Protein AF-A0A8J2QXD6-F1 (afdb_monomer)

Nearest PDB structures (foldseek):
  8ouz-assembly1_C  TM=3.981E-01  e=7.150E+00  Homo sapiens

Radius of gyration: 26.0 Å; Cα contacts (8 Å, |Δi|>4): 14; chains: 1; bounding box: 59×44×49 Å

Sequence (75 aa):
MDVFEQIDDAAIEEDWQALNYIKPDQRKDRVVKERPDNFNTWDDREFWKRFRLTKHTVELLLSSIQDKIEHSTER

Mean predicted aligned error: 14.88 Å

Structure (mmCIF, N/CA/C/O backbone):
data_AF-A0A8J2QXD6-F1
#
_entry.id   AF-A0A8J2QXD6-F1
#
loop_
_atom_site.group_PDB
_atom_site.id
_atom_site.type_symbol
_atom_site.label_atom_id
_atom_site.label_alt_id
_atom_site.label_comp_id
_atom_site.label_asym_id
_atom_site.label_entity_id
_atom_site.label_seq_id
_atom_site.pdbx_PDB_ins_code
_atom_site.Cartn_x
_atom_site.Cartn_y
_atom_site.Cartn_z
_atom_site.occupancy
_atom_site.B_iso_or_equiv
_atom_site.auth_seq_id
_atom_site.auth_comp_id
_atom_site.auth_asym_id
_atom_site.auth_atom_id
_atom_site.pdbx_PDB_model_num
ATOM 1 N N . MET A 1 1 ? 44.422 33.723 -25.237 1.00 45.94 1 MET A N 1
ATOM 2 C CA . MET A 1 1 ? 43.728 32.813 -26.163 1.00 45.94 1 MET A CA 1
ATOM 3 C C . MET A 1 1 ? 42.731 32.078 -25.301 1.00 45.94 1 MET A C 1
ATOM 5 O O . MET A 1 1 ? 43.158 31.352 -24.408 1.00 45.94 1 MET A O 1
ATOM 9 N N . ASP A 1 2 ? 41.458 32.442 -25.425 1.00 48.53 2 ASP A N 1
ATOM 10 C CA . ASP A 1 2 ? 40.397 31.931 -24.565 1.00 48.53 2 ASP A CA 1
ATOM 11 C C . ASP A 1 2 ? 40.182 30.442 -24.843 1.00 48.53 2 ASP A C 1
ATOM 13 O O . ASP A 1 2 ? 40.044 30.018 -25.987 1.00 48.53 2 ASP A O 1
ATOM 17 N N . VAL A 1 3 ? 40.164 29.643 -23.776 1.00 54.94 3 VAL A N 1
ATOM 18 C CA . VAL A 1 3 ? 40.044 28.169 -23.795 1.00 54.94 3 VAL A CA 1
ATOM 19 C C . VAL A 1 3 ? 38.719 27.696 -24.424 1.00 54.94 3 VAL A C 1
ATOM 21 O O . VAL A 1 3 ? 38.532 26.513 -24.683 1.00 54.94 3 VAL A O 1
ATOM 24 N N . PHE A 1 4 ? 37.808 28.627 -24.704 1.00 54.59 4 PHE A N 1
ATOM 25 C CA . PHE A 1 4 ? 36.467 28.380 -25.218 1.00 54.59 4 PHE A CA 1
ATOM 26 C C . PHE A 1 4 ? 36.327 28.542 -26.744 1.00 54.59 4 PHE A C 1
ATOM 28 O O . PHE A 1 4 ? 35.262 28.239 -27.265 1.00 54.59 4 PHE A O 1
ATOM 35 N N . GLU A 1 5 ? 37.360 28.985 -27.476 1.00 56.03 5 GLU A N 1
ATOM 36 C CA . GLU A 1 5 ? 37.264 29.266 -28.929 1.00 56.03 5 GLU A CA 1
ATOM 37 C C . GLU A 1 5 ? 37.664 28.098 -29.857 1.00 56.03 5 GLU A C 1
ATOM 39 O O . GLU A 1 5 ? 37.786 28.280 -31.064 1.00 56.03 5 GLU A O 1
ATOM 44 N N . GLN A 1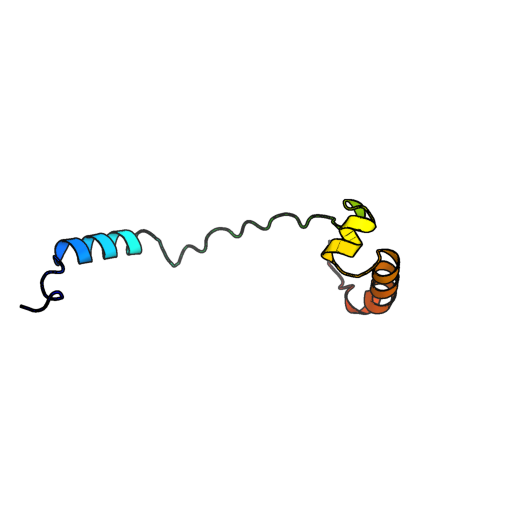 6 ? 37.873 26.889 -29.331 1.00 58.22 6 GLN A N 1
ATOM 45 C CA . GLN A 1 6 ? 38.201 25.697 -30.136 1.00 58.22 6 GLN A CA 1
ATOM 46 C C . GLN A 1 6 ? 37.222 24.553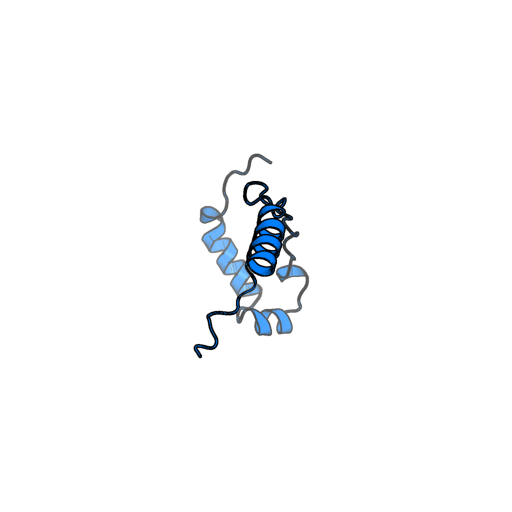 -29.895 1.00 58.22 6 GLN A C 1
ATOM 48 O O . GLN A 1 6 ? 37.618 23.391 -29.806 1.00 58.22 6 GLN A O 1
ATOM 53 N N . ILE A 1 7 ? 35.936 24.866 -29.752 1.00 61.19 7 ILE A N 1
ATOM 54 C CA . ILE A 1 7 ? 34.951 23.812 -29.949 1.00 61.19 7 ILE A CA 1
ATOM 55 C C . ILE A 1 7 ? 34.887 23.601 -31.461 1.00 61.19 7 ILE A C 1
ATOM 57 O O . ILE A 1 7 ? 34.481 24.500 -32.188 1.00 61.19 7 ILE A O 1
ATOM 61 N N . ASP A 1 8 ? 35.404 22.466 -31.928 1.00 74.31 8 ASP A N 1
ATOM 62 C CA . ASP A 1 8 ? 35.321 22.073 -33.332 1.00 74.31 8 ASP A CA 1
ATOM 63 C C . ASP A 1 8 ? 33.840 22.045 -33.725 1.00 74.31 8 ASP A C 1
ATOM 65 O O . ASP A 1 8 ? 33.065 21.266 -33.164 1.00 74.31 8 ASP A O 1
ATOM 69 N N . ASP A 1 9 ? 33.437 22.917 -34.650 1.00 72.88 9 ASP A N 1
ATOM 70 C CA . ASP A 1 9 ? 32.058 23.008 -35.136 1.00 72.88 9 ASP A CA 1
ATOM 71 C C . ASP A 1 9 ? 31.551 21.634 -35.615 1.00 72.88 9 ASP A C 1
ATOM 73 O O . ASP A 1 9 ? 30.367 21.325 -35.484 1.00 72.88 9 ASP A O 1
ATOM 77 N N . ALA A 1 10 ? 32.457 20.769 -36.092 1.00 71.62 10 ALA A N 1
ATOM 78 C CA . ALA A 1 10 ? 32.139 19.396 -36.463 1.00 71.62 10 ALA A CA 1
ATOM 79 C C . ALA A 1 10 ? 31.780 18.512 -35.255 1.00 71.62 10 ALA A C 1
ATOM 81 O O . ALA A 1 10 ? 30.862 17.701 -35.354 1.00 71.62 10 ALA A O 1
ATOM 82 N N . ALA A 1 11 ? 32.452 18.686 -34.114 1.00 76.50 11 ALA A N 1
ATOM 83 C CA . ALA A 1 11 ? 32.157 17.948 -32.886 1.00 76.50 11 ALA A CA 1
ATOM 84 C C . ALA A 1 11 ? 30.822 18.392 -32.264 1.00 76.50 11 ALA A C 1
ATOM 86 O O . ALA A 1 11 ? 30.066 17.562 -31.764 1.00 76.50 11 ALA A O 1
ATOM 87 N N . ILE A 1 12 ? 30.499 19.690 -32.342 1.00 77.31 12 ILE A N 1
ATOM 88 C CA . ILE A 1 12 ? 29.183 20.208 -31.935 1.00 77.31 12 ILE A CA 1
ATOM 89 C C . ILE A 1 12 ? 28.090 19.586 -32.805 1.00 77.31 12 ILE A C 1
ATOM 91 O O . ILE A 1 12 ? 27.093 19.092 -32.281 1.00 77.31 12 ILE A O 1
ATOM 95 N N . GLU A 1 13 ? 28.269 19.600 -34.125 1.00 78.00 13 GLU A N 1
ATOM 96 C CA . GLU A 1 13 ? 27.293 19.061 -35.073 1.00 78.00 13 GLU A CA 1
ATOM 97 C C . GLU A 1 13 ? 27.094 17.544 -34.891 1.00 78.00 13 GLU A C 1
ATOM 99 O O . GLU A 1 13 ? 25.961 17.063 -34.927 1.00 78.00 13 GLU A O 1
ATOM 104 N N . GLU A 1 14 ? 28.165 16.792 -34.623 1.00 77.25 14 GLU A N 1
ATOM 105 C CA . GLU A 1 14 ? 28.109 15.356 -34.327 1.00 77.25 14 GLU A CA 1
ATOM 106 C C . GLU A 1 14 ? 27.299 15.062 -33.051 1.00 77.25 14 GLU A C 1
ATOM 108 O O . GLU A 1 14 ? 26.387 14.227 -33.074 1.00 77.25 14 GLU A O 1
ATOM 113 N N . ASP A 1 15 ? 27.553 15.796 -31.964 1.00 74.00 15 ASP A N 1
ATOM 114 C CA . ASP A 1 15 ? 26.800 15.667 -30.710 1.00 74.00 15 ASP A CA 1
ATOM 115 C C . ASP A 1 15 ? 25.320 16.055 -30.888 1.00 74.00 15 ASP A C 1
ATOM 117 O O . ASP A 1 15 ? 24.419 15.375 -30.377 1.00 74.00 15 ASP A O 1
ATOM 121 N N . TRP A 1 16 ? 25.032 17.109 -31.660 1.00 70.88 16 TRP A N 1
ATOM 122 C CA . TRP A 1 16 ? 23.660 17.504 -32.001 1.00 70.88 16 TRP A CA 1
ATOM 123 C C . TRP A 1 16 ? 22.935 16.438 -32.825 1.00 70.88 16 TRP A C 1
ATOM 125 O O . TRP A 1 16 ? 21.760 16.154 -32.570 1.00 70.88 16 TRP A O 1
ATOM 135 N N . GLN A 1 17 ? 23.616 15.808 -33.783 1.00 72.00 17 GLN A N 1
ATOM 136 C CA . GLN A 1 17 ? 23.057 14.705 -34.567 1.00 72.00 17 GLN A CA 1
ATOM 137 C C . GLN A 1 17 ? 22.796 13.464 -33.704 1.00 72.00 17 GLN A C 1
ATOM 139 O O . GLN A 1 17 ? 21.739 12.838 -33.843 1.00 72.00 17 GLN A O 1
ATOM 144 N N . ALA A 1 18 ? 23.691 13.140 -32.768 1.00 70.31 18 ALA A N 1
ATOM 145 C CA . ALA A 1 18 ? 23.509 12.039 -31.823 1.00 70.31 18 ALA A CA 1
ATOM 146 C C . ALA A 1 18 ? 22.300 12.262 -30.894 1.00 70.31 18 ALA A C 1
ATOM 148 O O . ALA A 1 18 ? 21.503 11.345 -30.673 1.00 70.31 18 ALA A O 1
ATOM 149 N N . LEU A 1 19 ? 22.111 13.490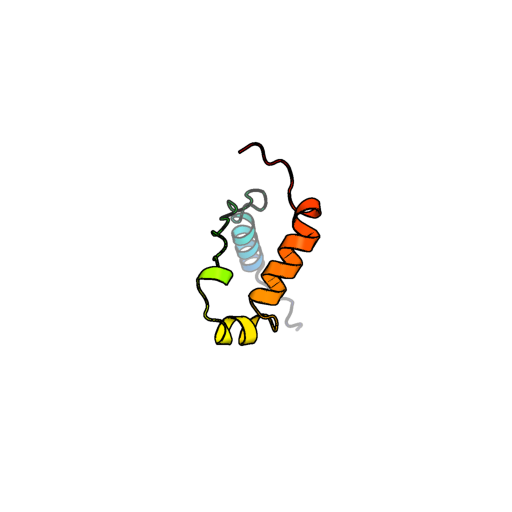 -30.399 1.00 65.06 19 LEU A N 1
ATOM 150 C CA . LEU A 1 19 ? 20.964 13.863 -29.567 1.00 65.06 19 LEU A CA 1
ATOM 151 C C . LEU A 1 19 ? 19.647 13.872 -30.357 1.00 65.06 19 LEU A C 1
ATOM 153 O O . LEU A 1 19 ? 18.633 13.396 -29.847 1.00 65.06 19 LEU A O 1
ATOM 157 N N . ASN A 1 20 ? 19.656 14.323 -31.615 1.00 64.94 20 ASN A N 1
ATOM 158 C CA . ASN A 1 20 ? 18.478 14.304 -32.491 1.00 64.94 20 ASN A CA 1
ATOM 159 C C . ASN A 1 20 ? 18.040 12.887 -32.907 1.00 64.94 20 ASN A C 1
ATOM 161 O O . ASN A 1 20 ? 16.881 12.683 -33.276 1.00 64.94 20 ASN A O 1
ATOM 165 N N . TYR A 1 21 ? 18.924 11.886 -32.816 1.00 63.56 21 TYR A N 1
ATOM 166 C CA . TYR A 1 21 ? 18.561 10.478 -33.021 1.00 63.56 21 TYR A CA 1
ATOM 167 C C . TYR A 1 21 ? 17.712 9.917 -31.865 1.00 63.56 21 TYR A C 1
ATOM 169 O O . TYR A 1 21 ? 16.943 8.965 -32.036 1.00 63.56 21 TYR A O 1
ATOM 177 N N . ILE A 1 22 ? 17.793 10.537 -30.684 1.00 62.38 22 ILE A N 1
ATOM 178 C CA . ILE A 1 22 ? 16.926 10.256 -29.541 1.00 62.38 22 ILE A CA 1
ATOM 179 C C . ILE A 1 22 ? 15.617 11.015 -29.770 1.00 62.38 22 ILE A C 1
ATOM 181 O O . ILE A 1 22 ? 15.424 12.090 -29.219 1.00 62.38 22 ILE A O 1
ATOM 185 N N . LYS A 1 23 ? 14.715 10.474 -30.602 1.00 63.91 23 LYS A N 1
ATOM 186 C CA . LYS A 1 23 ? 13.383 11.056 -30.860 1.00 63.91 23 LYS A CA 1
ATOM 187 C C . LYS A 1 23 ? 12.706 11.474 -29.538 1.00 63.91 23 LYS A C 1
ATOM 189 O O . LYS A 1 23 ? 12.203 10.592 -28.835 1.00 63.91 23 LYS A O 1
ATOM 194 N N . PRO A 1 24 ? 12.621 12.775 -29.201 1.00 58.97 24 PRO A N 1
ATOM 195 C CA . PRO A 1 24 ? 12.013 13.215 -27.943 1.00 58.97 24 PRO A CA 1
ATOM 196 C C . PRO A 1 24 ? 10.502 12.931 -27.917 1.00 58.97 24 PRO A C 1
ATOM 198 O O . PRO A 1 24 ? 9.914 12.761 -26.848 1.00 58.97 24 PRO A O 1
ATOM 201 N N . ASP A 1 25 ? 9.895 12.794 -29.100 1.00 63.28 25 ASP A N 1
ATOM 202 C CA . ASP A 1 25 ? 8.479 12.469 -29.286 1.00 63.28 25 ASP A CA 1
ATOM 203 C C . ASP A 1 25 ? 8.154 10.9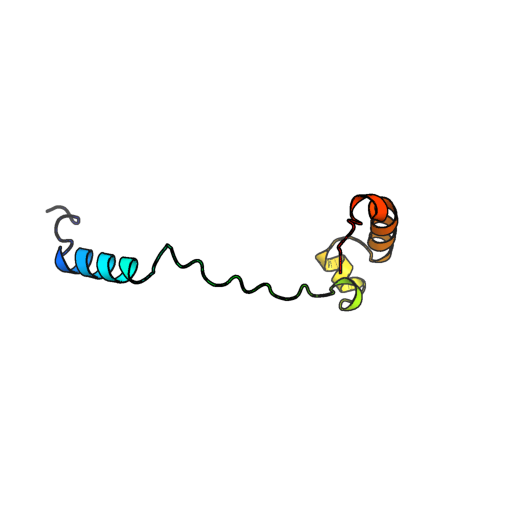90 -29.041 1.00 63.28 25 ASP A C 1
ATOM 205 O O . ASP A 1 25 ? 6.997 10.635 -28.807 1.00 63.28 25 ASP A O 1
ATOM 209 N N . GLN A 1 26 ? 9.156 10.104 -29.051 1.00 66.69 26 GLN A N 1
ATOM 210 C CA . GLN A 1 26 ? 8.956 8.711 -28.668 1.00 66.69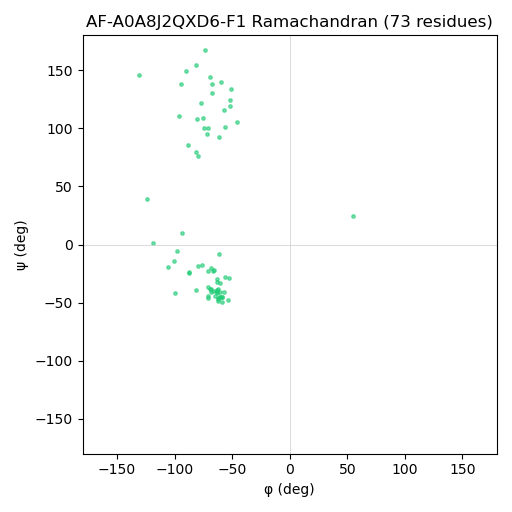 26 GLN A CA 1
ATOM 211 C C . GLN A 1 26 ? 9.148 8.575 -27.164 1.00 66.69 26 GLN A C 1
ATOM 213 O O . GLN A 1 26 ? 10.224 8.237 -26.666 1.00 66.69 26 GLN A O 1
ATOM 218 N N . ARG A 1 27 ? 8.064 8.824 -26.420 1.00 65.31 27 ARG A N 1
ATOM 219 C CA . ARG A 1 27 ? 7.992 8.405 -25.018 1.00 65.31 27 ARG A CA 1
ATOM 220 C C . ARG A 1 27 ? 8.336 6.920 -24.964 1.00 65.31 27 ARG A C 1
ATOM 222 O O . ARG A 1 27 ? 7.643 6.114 -25.575 1.00 65.31 27 ARG A O 1
ATOM 229 N N . LYS A 1 28 ? 9.405 6.572 -24.243 1.00 71.31 28 LYS A N 1
ATOM 230 C CA . LYS A 1 28 ? 9.731 5.172 -23.954 1.00 71.31 28 LYS A CA 1
ATOM 231 C C . LYS A 1 28 ? 8.485 4.501 -23.390 1.00 71.31 28 LYS A C 1
ATOM 233 O O . LYS A 1 28 ? 7.846 5.073 -22.500 1.00 71.31 28 LYS A O 1
ATOM 238 N N . ASP A 1 29 ? 8.170 3.310 -23.889 1.00 75.62 29 ASP A N 1
ATOM 239 C CA . ASP A 1 29 ? 7.066 2.525 -23.355 1.00 75.62 29 ASP A CA 1
ATOM 240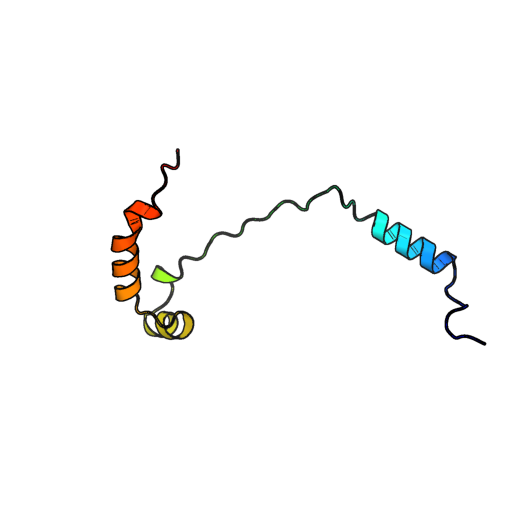 C C . ASP A 1 29 ? 7.225 2.412 -21.842 1.00 75.62 29 ASP A C 1
ATOM 242 O O . ASP A 1 29 ? 8.277 2.034 -21.311 1.00 75.62 29 ASP A O 1
ATOM 246 N N . ARG A 1 30 ? 6.180 2.822 -21.126 1.00 75.56 30 ARG A N 1
ATOM 247 C CA . ARG A 1 30 ? 6.196 2.809 -19.671 1.00 75.56 30 ARG A CA 1
ATOM 248 C C . ARG A 1 30 ? 6.134 1.358 -19.214 1.00 75.56 30 ARG A C 1
ATOM 250 O O . ARG A 1 30 ? 5.058 0.776 -19.130 1.00 75.56 30 ARG A O 1
ATOM 257 N N . VAL A 1 31 ? 7.279 0.797 -18.842 1.00 81.44 31 VAL A N 1
ATOM 258 C CA . VAL A 1 31 ? 7.325 -0.493 -18.150 1.00 81.44 31 VAL A CA 1
ATOM 259 C C . VAL A 1 31 ? 6.875 -0.275 -16.705 1.00 81.44 31 VAL A C 1
ATOM 261 O O . VAL A 1 31 ? 7.631 0.218 -15.865 1.00 81.44 31 VAL A O 1
ATOM 264 N N . VAL A 1 32 ? 5.620 -0.610 -16.410 1.00 81.69 32 VAL A N 1
ATOM 265 C CA . VAL A 1 32 ? 5.112 -0.646 -15.035 1.00 81.69 32 VAL A CA 1
ATOM 266 C C . VAL A 1 32 ? 5.549 -1.968 -14.416 1.00 81.69 32 VAL A C 1
ATOM 268 O O . VAL A 1 32 ? 5.047 -3.024 -14.784 1.00 81.69 32 VAL A O 1
ATOM 271 N N . LYS A 1 33 ? 6.511 -1.917 -13.489 1.00 83.50 33 LYS A N 1
ATOM 272 C CA . LYS A 1 33 ? 6.879 -3.093 -12.694 1.00 83.50 33 LYS A CA 1
ATOM 273 C C . LYS A 1 33 ? 5.749 -3.436 -11.732 1.00 83.50 33 LYS A C 1
ATOM 275 O O . LYS A 1 33 ? 5.121 -2.535 -11.171 1.00 83.50 33 LYS A O 1
ATOM 280 N N . GLU A 1 34 ? 5.538 -4.728 -11.512 1.00 86.00 34 GLU A N 1
ATOM 281 C CA . GLU A 1 34 ? 4.604 -5.194 -10.494 1.00 86.00 34 GLU A CA 1
ATOM 282 C C . GLU A 1 34 ? 5.016 -4.683 -9.112 1.00 86.00 34 GLU A C 1
ATOM 284 O O . GLU A 1 34 ? 6.202 -4.607 -8.770 1.00 86.00 34 GLU A O 1
ATOM 289 N N . ARG A 1 35 ? 4.017 -4.286 -8.321 1.00 86.81 35 ARG A N 1
ATOM 290 C CA . ARG A 1 35 ? 4.246 -3.804 -6.963 1.00 86.81 35 ARG A CA 1
ATOM 291 C C . ARG A 1 35 ? 4.506 -5.015 -6.064 1.00 86.81 35 ARG A C 1
ATOM 293 O O . ARG A 1 35 ? 3.626 -5.866 -5.972 1.00 86.81 35 ARG A O 1
ATOM 300 N N . PRO A 1 36 ? 5.662 -5.099 -5.386 1.00 88.94 36 PRO A N 1
ATOM 301 C CA . PRO A 1 36 ? 5.932 -6.213 -4.493 1.00 88.94 36 PRO A CA 1
ATOM 302 C C . PRO A 1 36 ? 5.005 -6.160 -3.277 1.00 88.94 36 PRO A C 1
ATOM 304 O O . PRO A 1 36 ? 4.793 -5.094 -2.685 1.00 88.94 36 PRO A O 1
ATOM 307 N N . ASP A 1 37 ? 4.488 -7.320 -2.883 1.00 91.25 37 ASP A N 1
ATOM 308 C CA . ASP A 1 37 ? 3.694 -7.480 -1.670 1.00 91.25 37 ASP A CA 1
ATOM 309 C C . ASP A 1 37 ? 4.605 -7.564 -0.437 1.00 91.25 37 ASP A C 1
ATOM 311 O O . ASP A 1 37 ? 4.870 -8.629 0.125 1.00 91.25 37 ASP A O 1
ATOM 315 N N . ASN A 1 38 ? 5.127 -6.412 -0.018 1.00 91.81 38 ASN A N 1
ATOM 316 C CA . ASN A 1 38 ? 6.021 -6.323 1.139 1.00 91.81 38 ASN A CA 1
ATOM 317 C C . ASN A 1 38 ? 5.321 -6.689 2.458 1.00 91.81 38 ASN A C 1
ATOM 319 O O . ASN A 1 38 ? 5.999 -7.018 3.429 1.00 91.81 38 ASN A O 1
ATOM 323 N N . PHE A 1 39 ? 3.988 -6.606 2.506 1.00 92.56 39 PHE A N 1
ATOM 324 C CA . PHE A 1 39 ? 3.219 -6.900 3.710 1.00 92.56 39 PHE A CA 1
ATOM 325 C C . PHE A 1 39 ? 3.226 -8.402 4.007 1.00 92.56 39 PHE A C 1
ATOM 327 O O . PHE A 1 39 ? 3.500 -8.798 5.140 1.00 92.56 39 PHE A O 1
ATOM 334 N N . ASN A 1 40 ? 3.021 -9.236 2.985 1.00 93.19 40 ASN A N 1
ATOM 335 C CA . ASN A 1 40 ? 3.061 -10.691 3.138 1.00 93.19 40 ASN A CA 1
ATOM 336 C C . ASN A 1 40 ? 4.470 -11.283 2.982 1.00 93.19 40 ASN A C 1
ATOM 338 O O . ASN A 1 40 ? 4.744 -12.346 3.531 1.00 93.19 40 ASN A O 1
ATOM 342 N N . THR A 1 41 ? 5.381 -10.597 2.282 1.00 94.88 41 THR A N 1
ATOM 343 C CA . THR A 1 41 ? 6.733 -11.123 2.018 1.00 94.88 41 THR A CA 1
ATOM 344 C C . THR A 1 41 ? 7.704 -10.930 3.186 1.00 94.88 41 THR A C 1
ATOM 346 O O . THR A 1 41 ? 8.538 -11.797 3.430 1.00 94.88 41 THR A O 1
ATOM 349 N N . TRP A 1 42 ? 7.667 -9.791 3.887 1.00 94.75 42 TRP A N 1
ATOM 350 C CA . TRP A 1 42 ? 8.648 -9.492 4.943 1.00 94.75 42 TRP A CA 1
ATOM 351 C C . TRP A 1 42 ? 8.189 -9.993 6.307 1.00 94.75 42 TRP A C 1
ATOM 353 O O . TRP A 1 42 ? 6.995 -10.001 6.595 1.00 94.75 42 TRP A O 1
ATOM 363 N N . ASP A 1 43 ? 9.130 -10.363 7.176 1.00 95.06 43 ASP A N 1
ATOM 364 C CA . ASP A 1 43 ? 8.822 -10.632 8.583 1.00 95.06 43 ASP A CA 1
ATOM 365 C C . ASP A 1 43 ? 8.551 -9.326 9.358 1.00 95.06 43 ASP A C 1
ATOM 367 O O . ASP A 1 43 ? 8.816 -8.220 8.877 1.00 95.06 43 ASP A O 1
ATOM 371 N N . ASP A 1 44 ? 8.012 -9.428 10.574 1.00 95.06 44 ASP A N 1
ATOM 372 C CA . ASP A 1 44 ? 7.652 -8.249 11.373 1.00 95.06 44 ASP A CA 1
ATOM 373 C C . ASP A 1 44 ? 8.858 -7.378 11.735 1.00 95.06 44 ASP A C 1
ATOM 375 O O . ASP A 1 44 ? 8.743 -6.153 11.836 1.00 95.06 44 ASP A O 1
ATOM 379 N N . ARG A 1 45 ? 10.035 -7.989 11.912 1.00 96.50 45 ARG A N 1
ATOM 380 C CA . ARG A 1 45 ? 11.257 -7.277 12.289 1.00 96.50 45 ARG A CA 1
ATOM 381 C C . ARG A 1 45 ? 11.762 -6.426 11.130 1.00 96.50 45 ARG A C 1
ATOM 383 O O . ARG A 1 45 ? 12.119 -5.266 11.336 1.00 96.50 45 ARG A O 1
ATOM 390 N N . GLU A 1 46 ? 11.812 -6.981 9.927 1.00 96.12 46 GLU A N 1
ATOM 391 C CA . GLU A 1 46 ? 1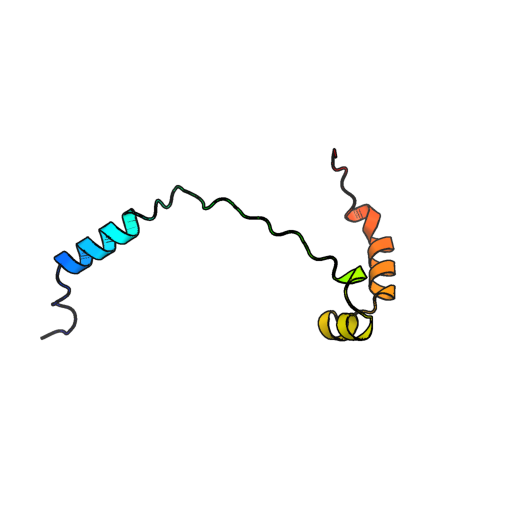2.209 -6.291 8.705 1.00 96.12 46 GLU A CA 1
ATOM 392 C C . GLU A 1 46 ? 11.168 -5.246 8.302 1.00 96.12 46 GLU A C 1
ATOM 394 O O . GLU A 1 46 ? 11.533 -4.111 7.973 1.00 96.12 46 GLU A O 1
ATOM 399 N N . PHE A 1 47 ? 9.883 -5.578 8.432 1.00 96.38 47 PHE A N 1
ATOM 400 C CA . PHE A 1 47 ? 8.787 -4.646 8.203 1.00 96.38 47 PHE A CA 1
ATOM 401 C C . PHE A 1 47 ? 8.885 -3.431 9.138 1.00 96.38 47 PHE A C 1
ATOM 403 O O . PHE A 1 47 ? 8.933 -2.291 8.668 1.00 96.38 47 PHE A O 1
ATOM 410 N N . TRP A 1 48 ? 9.068 -3.649 10.445 1.00 96.12 48 TRP A N 1
ATOM 411 C CA . TRP A 1 48 ? 9.312 -2.578 11.417 1.00 96.12 48 TRP A CA 1
ATOM 412 C C . TRP A 1 48 ? 10.594 -1.792 11.111 1.00 96.12 48 TRP A C 1
ATOM 414 O O . TRP A 1 48 ? 10.637 -0.557 11.208 1.00 96.12 48 TRP A O 1
ATOM 424 N N . LYS A 1 49 ? 11.663 -2.490 10.703 1.00 97.06 49 LYS A N 1
ATOM 425 C CA . LYS A 1 49 ? 12.947 -1.864 10.377 1.00 97.06 49 LYS A CA 1
ATOM 426 C C . LYS A 1 49 ? 12.839 -0.903 9.187 1.00 97.06 49 LYS A C 1
ATOM 428 O O . LYS A 1 49 ? 13.600 0.067 9.151 1.00 97.06 49 LYS A O 1
ATOM 433 N N . ARG A 1 50 ? 11.928 -1.134 8.245 1.00 94.81 50 ARG A N 1
ATOM 434 C CA . ARG A 1 50 ? 11.780 -0.297 7.04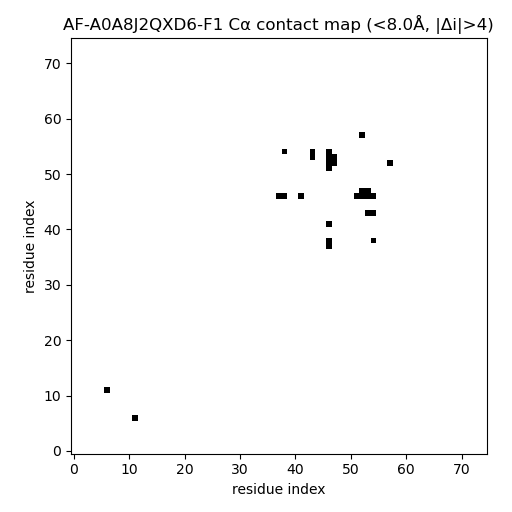6 1.00 94.81 50 ARG A CA 1
ATOM 435 C C . ARG A 1 50 ? 10.648 0.720 7.157 1.00 94.81 50 ARG A C 1
ATOM 437 O O . ARG A 1 50 ? 10.854 1.869 6.789 1.00 94.81 50 ARG A O 1
ATOM 444 N N . PHE A 1 51 ? 9.499 0.328 7.705 1.00 93.12 51 PHE A N 1
ATOM 445 C CA . PHE A 1 51 ? 8.301 1.171 7.743 1.00 93.12 51 PHE A CA 1
ATOM 446 C C . PHE A 1 51 ? 8.046 1.861 9.082 1.00 93.12 51 PHE A C 1
ATOM 448 O O . PHE A 1 51 ? 7.230 2.775 9.124 1.00 93.12 51 PHE A O 1
ATOM 455 N N . ARG A 1 52 ? 8.723 1.455 10.171 1.00 95.69 52 ARG A N 1
ATOM 456 C CA . ARG A 1 52 ? 8.491 1.986 11.536 1.00 95.69 52 ARG A CA 1
ATOM 457 C C . ARG A 1 52 ? 7.030 1.865 11.994 1.00 95.69 52 ARG A C 1
ATOM 459 O O . ARG A 1 52 ? 6.583 2.606 12.863 1.00 95.69 52 ARG A O 1
ATOM 466 N N . LEU A 1 53 ? 6.308 0.914 11.408 1.00 94.50 53 LEU A N 1
ATOM 467 C CA . LEU A 1 53 ? 4.945 0.529 11.743 1.00 94.50 53 LEU A CA 1
ATOM 468 C C . LEU A 1 53 ? 4.905 -0.985 11.891 1.00 94.50 53 LEU A C 1
ATOM 470 O O . LEU A 1 53 ? 5.641 -1.697 11.204 1.00 94.50 53 LEU A O 1
ATOM 474 N N . THR A 1 54 ? 4.074 -1.479 12.802 1.00 95.75 54 THR A N 1
ATOM 475 C CA . THR A 1 54 ? 3.801 -2.915 12.883 1.00 95.75 54 THR A CA 1
ATOM 476 C C . THR A 1 54 ? 2.759 -3.278 11.831 1.00 95.75 54 THR A C 1
ATOM 478 O O . THR A 1 54 ? 1.950 -2.434 11.431 1.00 95.75 54 THR A O 1
ATOM 481 N N . LYS A 1 55 ? 2.750 -4.539 11.391 1.00 95.38 55 LYS A N 1
ATOM 482 C CA . LYS A 1 55 ? 1.734 -5.028 10.450 1.00 95.38 55 LYS A CA 1
ATOM 483 C C . LYS A 1 55 ? 0.319 -4.830 10.987 1.00 95.38 55 LYS A C 1
ATOM 485 O O . LYS A 1 55 ? -0.539 -4.334 10.269 1.00 95.38 55 LYS A O 1
ATOM 490 N N . HIS A 1 56 ? 0.130 -5.086 12.278 1.00 96.38 56 HIS A N 1
ATOM 491 C CA . HIS A 1 56 ? -1.141 -4.865 12.958 1.00 96.38 56 HIS A CA 1
ATOM 492 C C . HIS A 1 56 ? -1.618 -3.404 12.881 1.00 96.38 56 HIS A C 1
ATOM 494 O O . HIS A 1 56 ? -2.775 -3.141 12.565 1.00 96.38 56 HIS A O 1
ATOM 500 N N . THR A 1 57 ? -0.730 -2.430 13.118 1.00 95.88 57 THR A N 1
ATOM 501 C CA . THR A 1 57 ? -1.089 -1.010 12.972 1.00 95.88 57 THR A CA 1
ATOM 502 C C . THR A 1 57 ? -1.478 -0.680 11.533 1.00 95.88 57 THR A C 1
ATOM 504 O O . THR A 1 57 ? -2.411 0.088 11.317 1.00 95.88 57 THR A O 1
ATOM 507 N N . VAL A 1 58 ? -0.790 -1.262 10.548 1.00 94.31 58 VAL A N 1
ATOM 508 C CA . VAL A 1 58 ? -1.113 -1.062 9.131 1.00 94.31 58 VAL A CA 1
ATOM 509 C C . VAL A 1 58 ? -2.485 -1.637 8.785 1.00 94.31 58 VAL A C 1
ATOM 511 O O . VAL A 1 58 ? -3.258 -0.937 8.142 1.00 94.31 58 VAL A O 1
ATOM 514 N N . GLU A 1 59 ? -2.826 -2.842 9.244 1.00 95.25 59 GLU A N 1
ATOM 515 C CA . GLU A 1 59 ? -4.162 -3.432 9.048 1.00 95.25 59 GLU A CA 1
ATOM 516 C C . GLU A 1 59 ? -5.260 -2.561 9.655 1.00 95.25 59 GLU A C 1
ATOM 518 O O . GLU A 1 59 ? -6.267 -2.280 9.006 1.00 95.25 59 GLU A O 1
ATOM 523 N N . LEU A 1 60 ? -5.040 -2.078 10.880 1.00 96.44 60 LEU A N 1
ATOM 524 C CA . LEU A 1 60 ? -5.992 -1.212 11.561 1.00 96.44 60 LEU A CA 1
ATOM 525 C C . LEU A 1 60 ? -6.197 0.098 10.791 1.00 96.44 60 LEU A C 1
ATOM 527 O O . LEU A 1 60 ? -7.335 0.495 10.540 1.00 96.44 60 LEU A O 1
ATOM 531 N N . LEU A 1 61 ? -5.111 0.735 10.345 1.00 94.62 61 LEU A N 1
ATOM 532 C CA . LEU A 1 61 ? -5.193 1.931 9.509 1.00 94.62 61 LEU A CA 1
ATOM 533 C C . LEU A 1 61 ? -5.928 1.644 8.201 1.00 94.62 61 LEU A C 1
ATOM 535 O O . LEU A 1 61 ? -6.810 2.417 7.837 1.00 94.62 61 LEU A O 1
ATOM 539 N N . LEU A 1 62 ? -5.611 0.534 7.533 1.00 93.50 62 LEU A N 1
ATOM 540 C CA . LEU A 1 62 ? -6.224 0.160 6.264 1.00 93.50 62 LEU A CA 1
ATOM 541 C C . LEU A 1 62 ? -7.732 -0.021 6.422 1.00 93.50 62 LEU A C 1
ATOM 543 O O . LEU A 1 62 ? -8.480 0.568 5.653 1.00 93.50 62 LEU A O 1
ATOM 547 N N . SER A 1 63 ? -8.175 -0.711 7.476 1.00 94.88 63 SER A N 1
ATOM 548 C CA . SER A 1 63 ? -9.603 -0.862 7.781 1.00 94.88 63 SER A CA 1
ATOM 549 C C . SER A 1 63 ? -10.309 0.480 8.023 1.00 94.88 63 SER A C 1
ATOM 551 O O . SER A 1 63 ? -11.465 0.645 7.650 1.00 94.88 63 SER A O 1
ATOM 553 N N . SER A 1 64 ? -9.607 1.468 8.594 1.00 95.62 64 SER A N 1
ATOM 554 C CA . SER A 1 64 ? -10.172 2.787 8.913 1.00 95.62 64 SER A CA 1
ATOM 555 C C . SER A 1 64 ? -10.274 3.749 7.727 1.00 95.62 64 SER A C 1
ATOM 557 O O . SER A 1 64 ? -10.973 4.758 7.818 1.00 95.62 64 SER A O 1
ATOM 559 N N . ILE A 1 65 ? -9.529 3.484 6.651 1.00 93.94 65 ILE A N 1
ATOM 560 C CA . ILE A 1 65 ? -9.503 4.328 5.448 1.00 93.94 65 ILE A CA 1
ATOM 561 C C . ILE A 1 65 ? -9.971 3.583 4.204 1.00 93.94 65 ILE A C 1
ATOM 563 O O . ILE A 1 65 ? -9.923 4.161 3.119 1.00 93.94 65 ILE A O 1
ATOM 567 N N . GLN A 1 66 ? -10.359 2.313 4.342 1.00 92.06 66 GLN A N 1
ATOM 568 C CA . GLN A 1 66 ? -10.719 1.442 3.231 1.00 92.06 66 GLN A CA 1
ATOM 569 C C . GLN A 1 66 ? -11.800 2.094 2.369 1.00 92.06 66 GLN A C 1
ATOM 571 O O . GLN A 1 66 ? -11.620 2.222 1.166 1.00 92.06 66 GLN A O 1
ATOM 576 N N . ASP A 1 67 ? -12.848 2.618 2.999 1.00 89.62 67 ASP A N 1
ATOM 577 C CA . ASP A 1 67 ? -13.956 3.346 2.373 1.00 89.62 67 ASP A CA 1
ATOM 578 C C . ASP A 1 67 ? -13.514 4.569 1.549 1.00 89.62 67 ASP A C 1
ATOM 580 O O . ASP A 1 67 ? -14.180 4.954 0.591 1.00 89.62 67 ASP A O 1
ATOM 584 N N . LYS A 1 68 ? -12.380 5.182 1.904 1.00 88.06 68 LYS A N 1
ATOM 585 C CA . LYS A 1 68 ? -11.835 6.368 1.226 1.00 88.06 68 LYS A CA 1
ATOM 586 C C . LYS A 1 68 ? -10.937 6.025 0.044 1.00 88.06 68 LYS A C 1
ATOM 588 O O . LYS A 1 68 ? -10.727 6.881 -0.812 1.00 88.06 68 LYS A O 1
ATOM 593 N N . ILE A 1 69 ? -10.352 4.828 0.038 1.00 86.31 69 ILE A N 1
ATOM 594 C CA . ILE A 1 69 ? -9.406 4.376 -0.996 1.00 86.31 69 ILE A CA 1
ATOM 595 C C . ILE A 1 69 ? -10.023 3.351 -1.948 1.00 86.31 69 ILE A C 1
ATOM 597 O O . ILE A 1 69 ? -9.503 3.139 -3.044 1.00 86.31 69 ILE A O 1
ATOM 601 N N . GLU A 1 70 ? -11.110 2.706 -1.531 1.00 81.94 70 GLU A N 1
ATOM 602 C CA . GLU A 1 70 ? -11.883 1.774 -2.332 1.00 81.94 70 GLU A CA 1
ATOM 603 C C . GLU A 1 70 ? -12.643 2.566 -3.397 1.00 81.94 70 GLU A C 1
ATOM 605 O O . GLU A 1 70 ? -13.712 3.130 -3.179 1.00 81.94 70 GLU A O 1
ATOM 610 N N . HIS A 1 71 ? -12.042 2.651 -4.578 1.00 76.38 71 HIS A N 1
ATOM 611 C CA . HIS A 1 71 ? -12.720 3.136 -5.766 1.00 76.38 71 HIS A CA 1
ATOM 612 C C . HIS A 1 71 ? -13.272 1.954 -6.551 1.00 76.38 71 HIS A C 1
ATOM 614 O O . HIS A 1 71 ? -12.578 0.950 -6.736 1.00 76.38 71 HIS A O 1
ATOM 620 N N . SER A 1 72 ? -14.501 2.112 -7.055 1.00 65.12 72 SER A N 1
ATOM 621 C CA . SER A 1 72 ? -15.091 1.192 -8.025 1.00 65.12 72 SER A CA 1
ATOM 622 C C . SER A 1 72 ? -14.158 1.098 -9.223 1.00 65.12 72 SER A C 1
ATOM 624 O O . SER A 1 72 ? -14.090 1.995 -10.061 1.00 65.12 72 SER A O 1
ATOM 626 N N . THR A 1 73 ? -13.387 0.023 -9.262 1.00 69.12 73 THR A N 1
ATOM 627 C CA . THR A 1 73 ? -12.613 -0.356 -10.428 1.00 69.12 73 THR A CA 1
ATOM 628 C C . THR A 1 73 ? -13.473 -1.376 -11.143 1.00 69.12 73 THR A C 1
ATOM 630 O O . THR A 1 73 ? -13.710 -2.458 -10.615 1.00 69.12 73 THR A O 1
ATOM 633 N N . GLU A 1 74 ? -14.004 -0.996 -12.306 1.00 55.84 74 GLU A N 1
ATOM 634 C CA . GLU A 1 74 ? -14.561 -1.957 -13.257 1.00 55.84 74 GLU A CA 1
ATOM 635 C C . GLU A 1 74 ? -13.404 -2.883 -13.655 1.00 55.84 74 GLU A C 1
ATOM 637 O O . GLU A 1 74 ? -12.556 -2.530 -14.476 1.00 55.84 74 GLU A O 1
ATOM 642 N N . ARG A 1 75 ? -13.279 -3.997 -12.934 1.00 51.41 75 ARG A N 1
ATOM 643 C CA . ARG A 1 75 ? -12.360 -5.091 -13.231 1.00 51.41 75 ARG A CA 1
ATOM 644 C C . ARG A 1 75 ? -13.080 -6.144 -14.047 1.00 51.41 75 ARG A C 1
ATOM 646 O O . ARG A 1 75 ? -14.237 -6.456 -13.690 1.00 51.41 75 ARG A O 1
#

pLDDT: mean 80.08, std 14.85, range [45.94, 97.06]

Foldseek 3Di:
DDPPPPPPPVVVVVVVVVVVVVPPVPDDPDDDDDDDPCLVPDDQVVCCVPPVDGSVRVVVVCVVCVVVPDDPDPD

Organism: NCBI:txid151541

Solvent-accessible surface area (backbone atoms only — not comparable to full-atom values): 5023 Å² total; per-residue (Å²): 132,70,93,77,80,73,70,53,67,66,58,54,50,50,53,52,54,59,52,63,68,56,53,83,86,61,70,72,80,82,81,78,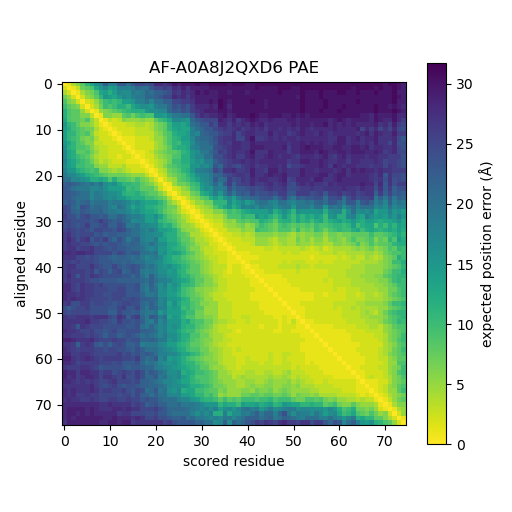74,83,79,78,61,60,80,81,69,44,54,70,68,58,38,31,72,73,67,76,45,52,69,68,58,50,52,55,51,47,68,76,42,38,82,80,69,64,66,94,67,94,122

Secondary structure (DSSP, 8-state):
--TTS---HHHHHHHHHHHHHS-TTSPPP---PPPP-HHHHS-HHHHHHHHSS-HHHHHHHHHHHHHHH------